Protein AF-A0A9E1CEV3-F1 (afdb_monomer)

pLDDT: mean 73.82, std 15.93, range [41.53, 93.94]

Mean predicted aligned error: 19.56 Å

Sequence (99 aa):
MYNRYIPDAAGVYHPTRVGAEPQAAAPAPPPEPVCVPPAPPPPAPPCTAEHGGFLSRLLPRSIDTGDLLMLLILLLLVVDGEEEDQLSVILTAAAFLLS

Solvent-accessible surface area (backbone atoms only — not comparable to full-atom values): 6521 Å² total; per-residue (Å²): 122,48,74,45,71,49,65,46,100,87,63,51,69,45,81,40,71,50,75,66,76,84,80,69,88,68,80,83,73,75,87,67,78,82,73,67,72,77,72,76,73,74,80,72,72,80,79,75,75,74,81,44,70,66,58,52,69,77,41,68,86,78,70,49,76,66,55,52,52,49,51,50,50,45,50,51,46,45,76,75,42,55,79,83,54,28,58,58,44,51,50,50,53,51,50,64,77,72,108

Foldseek 3Di:
DAWDWDQDPVGDTDTDDPPPPPPDDDPDDDPDDPPPPPDPPPPDDPPPCPVCVPVCVVAPVPQDPVNVVLLVVLVVCLVPDDPVVNVVSVVVNVVSRVD

Secondary structure (DSSP, 8-state):
-EEEEEE-TTS-EEEEEETB-----PPPPP-----PPPPPPPPPPP----TTTTHHHHS-TT--HHHHHHHHHHHHHHHHS-HHHHHHHHHHHHHHHH-

Radius of gyration: 28.02 Å; Cα contacts (8 Å, |Δi|>4): 44; chains: 1; bounding box: 63×32×62 Å

Structure (mmCIF, N/CA/C/O backbone):
data_AF-A0A9E1CEV3-F1
#
_entry.id   AF-A0A9E1CEV3-F1
#
loop_
_atom_site.group_PDB
_atom_site.id
_atom_site.type_symbol
_atom_site.label_atom_id
_atom_site.label_alt_id
_atom_site.label_comp_id
_atom_site.label_asym_id
_atom_site.label_entity_id
_atom_site.label_seq_id
_atom_site.pdbx_PDB_ins_code
_atom_site.Cartn_x
_atom_site.Cartn_y
_atom_site.Cartn_z
_atom_site.occupancy
_atom_site.B_iso_or_equiv
_atom_site.auth_seq_id
_atom_site.auth_comp_id
_atom_site.auth_asym_id
_atom_site.auth_atom_id
_atom_site.pdbx_PDB_model_num
ATOM 1 N N . MET A 1 1 ? 22.487 20.014 -28.629 1.00 70.75 1 MET A N 1
ATOM 2 C CA . MET A 1 1 ? 22.724 18.623 -29.068 1.00 70.75 1 MET A CA 1
ATOM 3 C C . MET A 1 1 ? 21.578 17.763 -28.577 1.00 70.75 1 MET A C 1
ATOM 5 O O . MET A 1 1 ? 21.332 17.763 -27.380 1.00 70.75 1 MET A O 1
ATOM 9 N N . TYR A 1 2 ? 20.872 17.076 -29.472 1.00 78.00 2 TYR A N 1
ATOM 10 C CA . TYR A 1 2 ? 19.812 16.127 -29.111 1.00 78.00 2 TYR A CA 1
ATOM 11 C C . TYR A 1 2 ? 19.930 14.854 -29.952 1.00 78.00 2 TYR A C 1
ATOM 13 O O . TYR A 1 2 ? 20.539 14.868 -31.022 1.00 78.00 2 TYR A O 1
ATOM 21 N N . ASN A 1 3 ? 19.365 13.747 -29.469 1.00 86.94 3 ASN A N 1
ATOM 22 C CA . ASN A 1 3 ? 19.317 12.496 -30.222 1.00 86.94 3 ASN A CA 1
ATOM 23 C C . ASN A 1 3 ? 18.058 12.482 -31.097 1.00 86.94 3 ASN A C 1
ATOM 25 O O . ASN A 1 3 ? 16.946 12.646 -30.605 1.00 86.94 3 ASN A O 1
ATOM 29 N N . ARG A 1 4 ? 18.238 12.272 -32.396 1.00 84.62 4 ARG A N 1
ATOM 30 C CA . ARG A 1 4 ? 17.189 11.994 -33.375 1.00 84.62 4 ARG A CA 1
ATOM 31 C C . ARG A 1 4 ? 17.139 10.495 -33.616 1.00 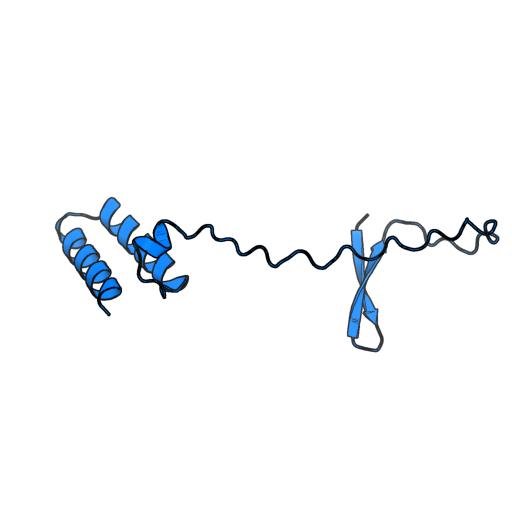84.62 4 ARG A C 1
ATOM 33 O O . ARG A 1 4 ? 18.161 9.901 -33.930 1.00 84.62 4 ARG A O 1
ATOM 40 N N . TYR A 1 5 ? 15.960 9.900 -33.521 1.00 85.56 5 TYR A N 1
ATOM 41 C CA . TYR A 1 5 ? 15.768 8.480 -33.792 1.00 85.56 5 TYR A CA 1
ATOM 42 C C . TYR A 1 5 ? 15.307 8.284 -35.234 1.00 85.56 5 TYR A C 1
ATOM 44 O O . TYR A 1 5 ? 14.319 8.887 -35.652 1.00 85.56 5 TYR A O 1
ATOM 52 N N . ILE A 1 6 ? 16.037 7.473 -35.999 1.00 81.56 6 ILE A N 1
ATOM 53 C CA . ILE A 1 6 ? 15.711 7.162 -37.396 1.00 81.56 6 ILE A CA 1
ATOM 54 C C . ILE A 1 6 ? 15.399 5.664 -37.483 1.00 81.56 6 ILE A C 1
ATOM 56 O O . ILE A 1 6 ? 16.224 4.874 -37.019 1.00 81.56 6 ILE A O 1
ATOM 60 N N . PRO A 1 7 ? 14.232 5.271 -38.025 1.00 78.00 7 PRO A N 1
ATOM 61 C CA . PRO A 1 7 ? 13.910 3.867 -38.232 1.00 78.00 7 PRO A CA 1
ATOM 62 C C . PRO A 1 7 ? 14.716 3.302 -39.407 1.00 78.00 7 PRO A C 1
ATOM 64 O O . PRO A 1 7 ? 14.840 3.949 -40.450 1.00 78.00 7 PRO A O 1
ATOM 67 N N . ASP A 1 8 ? 15.259 2.099 -39.239 1.00 79.75 8 ASP A N 1
ATOM 68 C CA . ASP A 1 8 ? 15.877 1.336 -40.323 1.00 79.75 8 ASP A CA 1
ATOM 69 C C . ASP A 1 8 ? 14.838 0.543 -41.141 1.00 79.75 8 ASP A C 1
ATOM 71 O O . ASP A 1 8 ? 13.634 0.589 -40.882 1.00 79.75 8 ASP A O 1
ATOM 75 N N . ALA A 1 9 ? 15.299 -0.187 -42.160 1.00 82.25 9 ALA A N 1
ATOM 76 C CA . ALA A 1 9 ? 14.436 -1.003 -43.019 1.00 82.25 9 ALA A CA 1
ATOM 77 C C . ALA A 1 9 ? 13.712 -2.142 -42.268 1.00 82.25 9 ALA A C 1
ATOM 79 O O . ALA A 1 9 ? 12.723 -2.666 -42.775 1.00 82.25 9 ALA A O 1
ATOM 80 N N . ALA A 1 10 ? 14.182 -2.511 -41.072 1.00 84.00 10 ALA A N 1
ATOM 81 C CA . ALA A 1 10 ? 13.529 -3.455 -40.170 1.00 84.00 10 ALA A CA 1
ATOM 82 C C . ALA A 1 10 ? 12.625 -2.754 -39.132 1.00 84.00 10 ALA A C 1
ATOM 84 O O . ALA A 1 10 ? 12.008 -3.422 -38.304 1.00 84.00 10 ALA A O 1
ATOM 85 N N . GLY A 1 11 ? 12.520 -1.420 -39.176 1.00 81.88 11 GLY A N 1
ATOM 86 C CA . GLY A 1 11 ? 11.717 -0.605 -38.267 1.00 81.88 11 GLY A CA 1
ATOM 87 C C . GLY A 1 11 ? 12.376 -0.319 -36.914 1.00 81.88 11 GLY A C 1
ATOM 88 O O . GLY A 1 11 ? 11.720 0.226 -36.027 1.00 81.88 11 GLY A O 1
ATOM 89 N N . VAL A 1 12 ? 13.655 -0.662 -36.729 1.00 86.88 12 VAL A N 1
ATOM 90 C CA . VAL A 1 12 ? 14.385 -0.418 -35.478 1.00 86.88 12 VAL A CA 1
ATOM 91 C C . VAL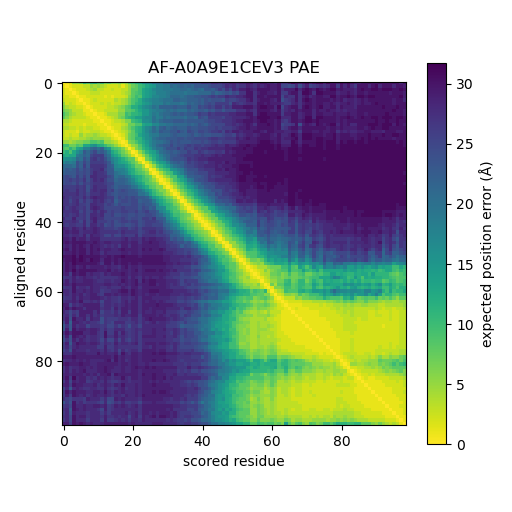 A 1 12 ? 14.923 1.010 -35.463 1.00 86.88 12 VAL A C 1
ATOM 93 O O . VAL A 1 12 ? 15.519 1.483 -36.429 1.00 86.88 12 VAL A O 1
ATOM 96 N N . TYR A 1 13 ? 14.708 1.715 -34.352 1.00 84.69 13 TYR A N 1
ATOM 97 C CA . TYR A 1 13 ? 15.099 3.114 -34.198 1.00 84.69 13 TYR A CA 1
ATOM 98 C C . TYR A 1 13 ? 16.522 3.262 -33.653 1.00 84.69 13 TYR A C 1
ATOM 100 O O . TYR A 1 13 ? 16.807 2.856 -32.527 1.00 84.69 13 TYR A O 1
ATOM 108 N N . HIS A 1 14 ? 17.386 3.947 -34.406 1.00 79.81 14 HIS A N 1
ATOM 109 C CA . HIS A 1 14 ? 18.776 4.209 -34.015 1.00 79.81 14 HIS A CA 1
ATOM 110 C C . HIS A 1 14 ? 18.990 5.674 -33.596 1.00 79.81 14 HIS A C 1
ATOM 112 O O . HIS A 1 14 ? 18.557 6.579 -34.321 1.00 79.81 14 HIS A O 1
ATOM 118 N N . PRO A 1 15 ? 19.658 5.952 -32.456 1.00 80.69 15 PRO A N 1
ATOM 119 C CA . PRO A 1 15 ? 19.924 7.313 -32.000 1.00 80.69 15 PRO A CA 1
ATOM 120 C C . PRO A 1 15 ? 21.048 7.971 -32.814 1.00 80.69 15 PRO A C 1
ATOM 122 O O . PRO A 1 15 ? 22.196 7.540 -32.796 1.00 80.69 15 PRO A O 1
ATOM 125 N N . THR A 1 16 ? 20.730 9.077 -33.478 1.00 79.38 16 THR A N 1
ATOM 126 C CA . THR A 1 16 ? 21.656 9.919 -34.246 1.00 79.38 16 THR A CA 1
ATOM 127 C C . THR A 1 16 ? 21.759 11.288 -33.583 1.00 79.38 16 THR A C 1
ATOM 129 O O . THR A 1 16 ? 20.754 11.978 -33.429 1.00 79.38 16 THR A O 1
ATOM 132 N N . ARG A 1 17 ? 22.952 11.726 -33.174 1.00 74.00 17 ARG A N 1
ATOM 133 C CA . ARG A 1 17 ? 23.126 13.045 -32.538 1.00 74.00 17 ARG A CA 1
ATOM 134 C C . ARG A 1 17 ? 23.008 14.166 -33.571 1.00 74.00 17 ARG A C 1
ATOM 136 O O . ARG A 1 17 ? 23.864 14.296 -34.438 1.00 74.00 17 ARG A O 1
ATOM 143 N N . VAL A 1 18 ? 21.967 14.991 -33.464 1.00 66.56 18 VAL A N 1
ATOM 144 C CA . VAL A 1 18 ? 21.762 16.170 -34.315 1.00 66.56 18 VAL A CA 1
ATOM 145 C C . VAL A 1 18 ? 22.336 17.401 -33.614 1.00 66.56 18 VAL A C 1
ATOM 147 O O . VAL A 1 18 ? 21.968 17.735 -32.480 1.00 66.56 18 VAL A O 1
ATOM 150 N N . GLY A 1 19 ? 23.279 18.046 -34.303 1.00 58.94 19 GLY A N 1
ATOM 151 C CA . GLY A 1 19 ? 24.057 19.191 -33.824 1.00 58.94 19 GLY A CA 1
ATOM 152 C C . GLY A 1 19 ? 25.574 19.017 -33.957 1.00 58.94 19 GLY A C 1
ATOM 153 O O . GLY A 1 19 ? 26.295 19.980 -33.729 1.00 58.94 19 GLY A O 1
ATOM 154 N N . ALA A 1 20 ? 26.059 17.827 -34.328 1.00 56.91 20 ALA A N 1
ATOM 155 C CA . ALA A 1 20 ?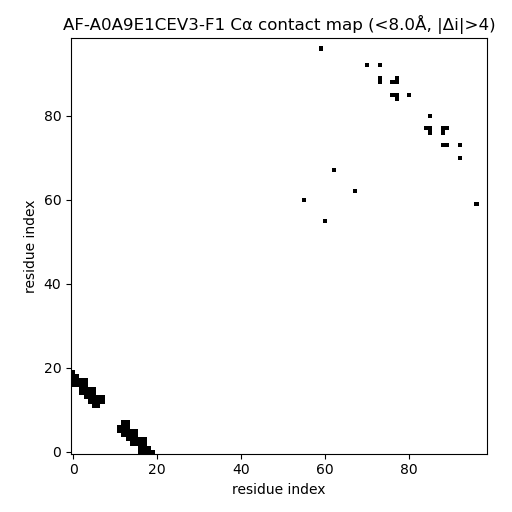 27.363 17.694 -34.968 1.00 56.91 20 ALA A CA 1
ATOM 156 C C . ALA A 1 20 ? 27.119 17.964 -36.454 1.00 56.91 20 ALA A C 1
ATOM 158 O O . ALA A 1 20 ? 26.228 17.341 -37.037 1.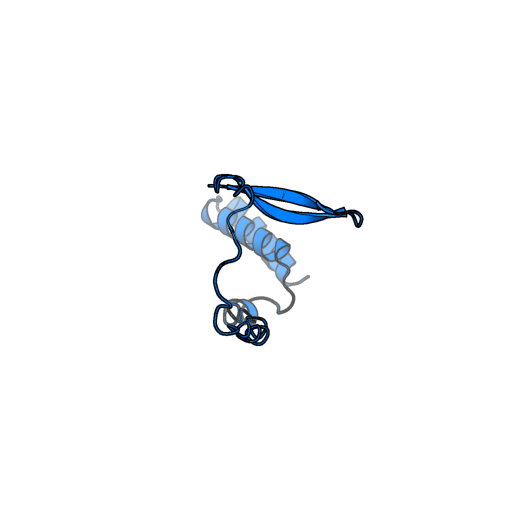00 56.91 20 ALA A O 1
ATOM 159 N N . GLU A 1 21 ? 27.806 18.949 -37.031 1.00 48.34 21 GLU A N 1
ATOM 160 C CA . GLU A 1 21 ? 27.731 19.244 -38.463 1.00 48.34 21 GLU A CA 1
ATOM 161 C C . GLU A 1 21 ? 27.834 17.957 -39.298 1.00 48.34 21 GLU A C 1
ATOM 163 O O . GLU A 1 21 ? 28.560 17.032 -38.917 1.00 48.34 21 GLU A O 1
ATOM 168 N N . PRO A 1 22 ? 27.129 17.866 -40.441 1.00 50.03 22 PRO A N 1
ATOM 169 C CA . PRO A 1 22 ? 27.391 16.809 -41.400 1.00 50.03 22 PRO A CA 1
ATOM 170 C C . PRO A 1 22 ? 28.828 16.997 -41.884 1.00 50.03 22 PRO A C 1
ATOM 172 O O . PRO A 1 22 ? 29.097 17.884 -42.692 1.00 50.03 22 PRO A O 1
ATOM 175 N N . GLN A 1 23 ? 29.765 16.203 -41.362 1.00 46.88 23 GLN A N 1
ATOM 176 C CA . GLN A 1 23 ? 31.146 16.237 -41.818 1.00 46.88 23 GLN A CA 1
ATOM 177 C C . GLN A 1 23 ? 31.184 15.653 -43.231 1.00 46.88 23 GLN A C 1
ATOM 179 O O . GLN A 1 23 ? 31.360 14.455 -43.445 1.00 46.88 23 GLN A O 1
ATOM 184 N N . ALA A 1 24 ? 30.933 16.531 -44.202 1.00 41.53 24 ALA A N 1
ATOM 185 C CA . ALA A 1 24 ? 31.273 16.335 -45.591 1.00 41.53 24 ALA A CA 1
ATOM 186 C C . ALA A 1 24 ? 32.748 15.921 -45.655 1.00 41.53 24 ALA A C 1
ATOM 188 O O . ALA A 1 24 ? 33.599 16.574 -45.054 1.00 41.53 24 ALA A O 1
ATOM 189 N N . ALA A 1 25 ? 32.997 14.801 -46.334 1.00 48.97 25 ALA A N 1
ATOM 190 C CA 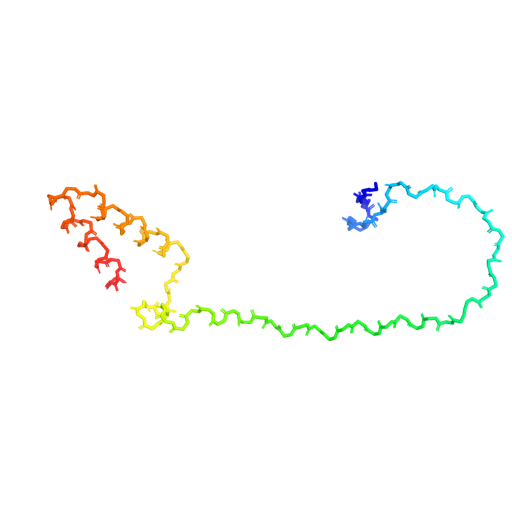. ALA A 1 25 ? 34.287 14.239 -46.729 1.00 48.97 25 ALA A CA 1
ATOM 191 C C . ALA A 1 25 ? 35.531 15.061 -46.321 1.00 48.97 25 ALA A C 1
ATOM 193 O O . ALA A 1 25 ? 36.017 15.896 -47.083 1.00 48.97 25 ALA A O 1
ATOM 194 N N . ALA A 1 26 ? 36.075 14.784 -45.135 1.00 41.75 26 ALA A N 1
ATOM 195 C CA . ALA A 1 26 ? 37.446 15.150 -44.791 1.00 41.75 26 ALA A CA 1
ATOM 196 C C . ALA A 1 26 ? 38.384 13.996 -45.209 1.00 41.75 26 ALA A C 1
ATOM 198 O O . ALA A 1 26 ? 37.975 12.834 -45.107 1.00 41.75 26 ALA A O 1
ATOM 199 N N . PRO A 1 27 ? 39.606 14.278 -45.708 1.00 46.28 27 PRO A N 1
ATOM 200 C CA . PRO A 1 27 ? 40.546 13.244 -46.134 1.00 46.28 27 PRO A CA 1
ATOM 201 C C . PRO A 1 27 ? 40.811 12.258 -44.997 1.00 46.28 27 PRO A C 1
ATOM 203 O O . PRO A 1 27 ? 40.851 12.654 -43.832 1.00 46.28 27 PRO A O 1
ATOM 206 N N . ALA A 1 28 ? 40.953 10.977 -45.355 1.00 46.69 28 ALA A N 1
ATOM 207 C CA . ALA A 1 28 ? 41.089 9.875 -44.410 1.00 46.69 28 ALA A CA 1
ATOM 208 C C . ALA A 1 28 ? 42.129 10.207 -43.321 1.00 46.69 28 ALA A C 1
ATOM 210 O O . ALA A 1 28 ? 43.289 10.468 -43.663 1.00 46.69 28 ALA A O 1
ATOM 211 N N . PRO A 1 29 ? 41.743 10.220 -42.030 1.00 52.88 29 PRO A N 1
ATOM 212 C CA . PRO A 1 29 ? 42.711 10.342 -40.955 1.00 52.88 29 PRO A CA 1
ATOM 213 C C . PRO A 1 29 ? 43.663 9.132 -40.986 1.00 52.88 29 PRO A C 1
ATOM 215 O O . PRO A 1 29 ? 43.276 8.055 -41.457 1.00 52.88 29 PRO A O 1
ATOM 218 N N . PRO A 1 30 ? 44.921 9.297 -40.534 1.00 55.06 30 PRO A N 1
ATOM 219 C CA . PRO A 1 30 ? 45.871 8.191 -40.420 1.00 55.06 30 PRO A CA 1
ATOM 220 C C . PRO A 1 30 ? 45.237 7.044 -39.619 1.00 55.06 30 PRO A C 1
ATOM 222 O O . PRO A 1 30 ? 44.411 7.326 -38.750 1.00 55.06 30 PRO A O 1
ATOM 225 N N . PRO A 1 31 ? 45.584 5.771 -39.897 1.00 52.72 31 PRO A N 1
ATOM 226 C CA . PRO A 1 31 ? 44.992 4.638 -39.200 1.00 52.72 31 PRO A CA 1
ATOM 227 C C . PRO A 1 31 ? 45.242 4.803 -37.704 1.00 52.72 31 PRO A C 1
ATOM 229 O O . PRO A 1 31 ? 46.370 4.662 -37.227 1.00 52.72 31 PRO A O 1
ATOM 232 N N . GLU A 1 32 ? 44.187 5.165 -36.980 1.00 52.72 32 GLU A N 1
ATOM 233 C CA . GLU A 1 32 ? 44.215 5.202 -35.531 1.00 52.72 32 GLU A CA 1
ATOM 234 C C . GLU A 1 32 ? 44.561 3.787 -35.052 1.00 52.72 32 GLU A C 1
ATOM 236 O O . GLU A 1 32 ? 44.104 2.805 -35.658 1.00 52.72 32 GLU A O 1
ATOM 241 N N . PRO A 1 33 ? 45.400 3.644 -34.009 1.00 49.59 33 PRO A N 1
ATOM 242 C CA . PRO A 1 33 ? 45.614 2.344 -33.398 1.00 49.59 33 PRO A CA 1
ATOM 243 C C . PRO A 1 33 ? 44.236 1.770 -33.108 1.00 49.59 33 PRO A C 1
ATOM 245 O O . PRO A 1 33 ? 43.396 2.471 -32.549 1.00 49.59 33 PRO A O 1
ATOM 248 N N . VAL A 1 34 ? 43.997 0.539 -33.563 1.00 50.66 34 VAL A N 1
ATOM 249 C CA . VAL A 1 34 ? 42.727 -0.159 -33.384 1.00 50.66 34 VAL A CA 1
ATOM 250 C C . VAL A 1 34 ? 42.419 -0.138 -31.892 1.00 50.66 34 VAL A C 1
ATOM 252 O O . VAL A 1 34 ? 42.926 -0.956 -31.126 1.00 50.66 34 VAL A O 1
ATOM 255 N N . CYS A 1 35 ? 41.612 0.834 -31.472 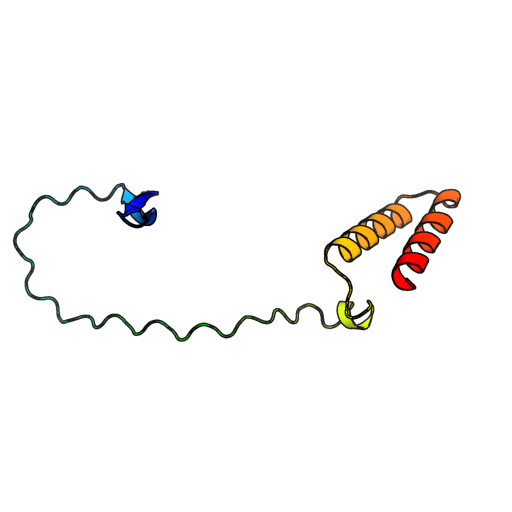1.00 42.84 35 CYS A N 1
ATOM 256 C CA . CYS A 1 35 ? 40.918 0.804 -30.209 1.00 42.84 35 CYS A CA 1
ATOM 257 C C . CYS A 1 35 ? 39.950 -0.349 -30.376 1.00 42.84 35 CYS A C 1
ATOM 259 O O . CYS A 1 35 ? 38.844 -0.192 -30.890 1.00 42.84 35 CYS A O 1
ATOM 261 N N . VAL A 1 36 ? 40.428 -1.540 -30.018 1.00 53.84 36 VAL A N 1
ATOM 262 C CA . VAL A 1 36 ? 39.577 -2.686 -29.758 1.00 53.84 36 VAL A CA 1
ATOM 263 C C . VAL A 1 36 ? 38.470 -2.128 -28.869 1.00 53.84 36 VAL A C 1
ATOM 265 O O . VAL A 1 36 ? 38.801 -1.551 -27.824 1.00 53.84 36 VAL A O 1
ATOM 268 N N . PRO A 1 37 ? 37.195 -2.175 -29.294 1.00 59.97 37 PRO A N 1
ATOM 269 C CA . PRO A 1 37 ? 36.124 -1.714 -28.438 1.00 59.97 37 PRO A CA 1
ATOM 270 C C . PRO A 1 37 ? 36.316 -2.433 -27.101 1.00 59.97 37 PRO A C 1
ATOM 272 O O . PRO A 1 37 ? 36.522 -3.654 -27.121 1.00 59.97 37 PRO A O 1
ATOM 275 N N . PRO A 1 38 ? 36.343 -1.721 -25.959 1.00 59.84 38 PRO A N 1
ATOM 276 C CA . PRO A 1 38 ? 36.371 -2.401 -24.678 1.00 59.84 38 PRO A CA 1
ATOM 277 C C . PRO A 1 38 ? 35.222 -3.403 -24.708 1.00 59.84 38 PRO A C 1
ATOM 279 O O . PRO A 1 38 ? 34.102 -3.043 -25.086 1.00 59.84 38 PRO A O 1
ATOM 282 N N . ALA A 1 39 ? 35.536 -4.672 -24.427 1.00 62.84 39 ALA A N 1
ATOM 283 C CA . ALA A 1 39 ? 34.536 -5.726 -24.398 1.00 62.84 39 ALA A CA 1
ATOM 284 C C . ALA A 1 39 ? 33.328 -5.209 -23.603 1.00 62.84 39 ALA A C 1
ATOM 286 O O . ALA A 1 39 ? 33.541 -4.562 -22.567 1.00 62.84 39 ALA A O 1
ATOM 287 N N . PRO A 1 40 ? 32.088 -5.413 -24.093 1.00 65.50 40 PRO A N 1
ATOM 288 C CA . PRO A 1 40 ? 30.915 -4.960 -23.368 1.00 65.50 40 PRO A CA 1
ATOM 289 C C . PRO A 1 40 ? 31.044 -5.464 -21.928 1.00 65.50 40 PRO A C 1
ATOM 291 O O . PRO A 1 40 ? 31.398 -6.636 -21.738 1.00 65.50 40 PRO A O 1
ATOM 294 N N . PRO A 1 41 ? 30.851 -4.593 -20.918 1.00 65.62 41 PRO A N 1
ATOM 295 C CA . PRO A 1 41 ? 30.893 -5.042 -19.540 1.00 65.62 41 PRO A CA 1
ATOM 296 C C . PRO A 1 41 ? 29.934 -6.231 -19.413 1.00 65.62 41 PRO A C 1
ATOM 298 O O . PRO A 1 41 ? 28.878 -6.223 -20.061 1.00 65.62 41 PRO A O 1
ATOM 301 N N . PRO A 1 42 ? 30.299 -7.275 -18.647 1.00 70.38 42 PRO A N 1
ATOM 302 C CA . PRO A 1 42 ? 29.396 -8.392 -18.420 1.00 70.38 42 PRO A CA 1
ATOM 303 C C . PRO A 1 42 ? 28.040 -7.831 -17.976 1.00 70.38 42 PRO A C 1
ATOM 305 O O . PRO A 1 42 ? 28.025 -6.828 -17.250 1.00 70.38 42 PRO A O 1
ATOM 308 N N . PRO A 1 43 ? 26.915 -8.415 -18.435 1.00 66.44 43 PRO A N 1
ATOM 309 C CA . PRO A 1 43 ? 25.599 -7.965 -18.013 1.00 66.44 43 PRO A CA 1
ATOM 310 C C . PRO A 1 43 ? 25.614 -7.891 -16.492 1.00 66.44 43 PRO A C 1
ATOM 312 O O . PRO A 1 43 ? 25.944 -8.877 -15.825 1.00 66.44 43 PRO A O 1
ATOM 315 N N . ALA A 1 44 ? 25.360 -6.691 -15.963 1.00 66.25 44 ALA A N 1
ATOM 316 C CA . ALA A 1 44 ? 25.269 -6.501 -14.530 1.00 66.25 44 ALA A CA 1
ATOM 317 C C . ALA A 1 44 ? 24.290 -7.562 -14.006 1.00 66.25 44 ALA A C 1
ATOM 319 O O . ALA A 1 44 ? 23.236 -7.751 -14.631 1.00 66.25 44 ALA A O 1
ATOM 320 N N . PRO A 1 45 ? 24.634 -8.295 -12.929 1.00 65.44 45 PRO A N 1
ATOM 321 C CA . PRO A 1 45 ? 23.681 -9.209 -12.323 1.00 65.44 45 PRO A CA 1
ATOM 322 C C . PRO A 1 45 ? 22.391 -8.420 -12.093 1.00 65.44 45 PRO A C 1
ATOM 324 O O . PRO A 1 45 ? 22.489 -7.236 -11.742 1.00 65.44 45 PRO A O 1
ATOM 327 N N . PRO A 1 46 ? 21.205 -9.008 -12.347 1.00 62.00 46 PRO A N 1
ATOM 328 C CA . PRO A 1 46 ? 19.963 -8.314 -12.069 1.00 62.00 46 PRO A CA 1
ATOM 329 C C . PRO A 1 46 ? 20.084 -7.833 -10.634 1.00 62.00 46 PRO A C 1
ATOM 331 O O . PRO A 1 46 ? 20.305 -8.640 -9.730 1.00 62.00 46 PRO A O 1
ATOM 334 N N . CYS A 1 47 ? 20.065 -6.514 -10.450 1.00 53.78 47 CYS A N 1
ATOM 335 C CA . CYS A 1 47 ? 19.979 -5.919 -9.138 1.00 53.78 47 CYS A CA 1
ATOM 336 C C . CYS A 1 47 ? 18.651 -6.421 -8.581 1.00 53.78 47 CYS A C 1
ATOM 338 O O . CYS A 1 47 ? 17.609 -5.809 -8.805 1.00 53.78 47 CYS A O 1
ATOM 340 N N . THR A 1 48 ? 18.669 -7.577 -7.923 1.00 56.28 48 THR A N 1
ATOM 341 C CA . THR A 1 48 ? 17.609 -8.004 -7.035 1.00 56.28 48 THR A CA 1
ATOM 342 C C . THR A 1 48 ? 17.654 -6.957 -5.949 1.00 56.28 48 THR A C 1
ATOM 344 O O . THR A 1 48 ? 18.486 -6.992 -5.041 1.00 56.28 48 THR A O 1
ATOM 347 N N . ALA A 1 49 ? 16.852 -5.917 -6.146 1.00 55.03 49 ALA A N 1
ATOM 348 C CA . ALA A 1 49 ? 16.535 -4.942 -5.141 1.00 55.03 49 ALA A CA 1
ATOM 349 C C . ALA A 1 49 ? 15.790 -5.711 -4.047 1.00 55.03 49 ALA A C 1
ATOM 351 O O . ALA A 1 49 ? 14.573 -5.647 -3.941 1.00 55.03 49 ALA A O 1
ATOM 352 N N . GLU A 1 50 ? 16.544 -6.437 -3.225 1.00 55.81 50 GLU A N 1
ATOM 353 C CA . GLU A 1 50 ? 16.129 -7.055 -1.968 1.00 55.81 50 GLU A CA 1
ATOM 354 C C . GLU A 1 50 ? 15.875 -5.938 -0.933 1.00 55.81 50 GLU A C 1
ATOM 356 O O . GLU A 1 50 ? 16.274 -6.012 0.223 1.00 55.81 50 GLU A O 1
ATOM 361 N N . HIS A 1 51 ? 15.227 -4.845 -1.344 1.00 53.47 51 HIS A N 1
ATOM 362 C CA . HIS A 1 51 ? 14.834 -3.742 -0.472 1.00 53.47 51 HIS A CA 1
ATOM 363 C C . HIS A 1 51 ? 13.570 -4.091 0.340 1.00 53.47 51 HIS A C 1
ATOM 365 O O . HIS A 1 51 ? 13.074 -3.267 1.101 1.00 53.47 51 HIS A O 1
ATOM 371 N N . GLY A 1 52 ? 13.051 -5.319 0.212 1.00 58.34 52 GLY A N 1
ATOM 372 C CA . GLY A 1 52 ? 11.802 -5.761 0.831 1.00 58.34 52 GLY A CA 1
ATOM 373 C C . GLY A 1 52 ? 11.932 -6.482 2.175 1.00 58.34 52 GLY A C 1
ATOM 374 O O . GLY A 1 52 ? 10.914 -6.797 2.769 1.00 58.34 52 GLY A O 1
ATOM 375 N N . GLY A 1 53 ? 13.130 -6.751 2.706 1.00 62.69 53 GLY A N 1
ATOM 376 C CA . GLY A 1 53 ? 13.310 -7.731 3.796 1.00 62.69 53 GLY A CA 1
ATOM 377 C C . GLY A 1 53 ? 12.481 -7.518 5.077 1.00 62.69 53 GLY A C 1
ATOM 378 O O . GLY A 1 53 ? 12.125 -8.493 5.739 1.00 62.69 53 GLY A O 1
ATOM 379 N N . PHE A 1 54 ? 12.142 -6.274 5.429 1.00 67.31 54 PHE A N 1
ATOM 380 C CA . PHE A 1 54 ? 11.297 -5.979 6.595 1.00 67.31 54 PHE A CA 1
ATOM 381 C C . PHE A 1 54 ? 9.803 -6.046 6.269 1.00 67.31 54 PHE A C 1
ATOM 383 O O . PHE A 1 54 ? 9.044 -6.708 6.975 1.00 67.31 54 PHE A O 1
ATOM 390 N N . LEU A 1 55 ? 9.386 -5.410 5.172 1.00 69.19 55 LEU A N 1
ATOM 391 C CA . LEU A 1 55 ? 7.989 -5.396 4.744 1.00 69.19 55 LEU A CA 1
ATOM 392 C C . LEU A 1 55 ? 7.537 -6.779 4.283 1.00 69.19 55 LEU A C 1
ATOM 394 O O . LEU A 1 55 ? 6.486 -7.218 4.702 1.00 69.19 55 LEU A O 1
ATOM 398 N N . SER A 1 56 ? 8.360 -7.533 3.558 1.00 64.94 56 SER A N 1
ATOM 399 C CA . SER A 1 56 ? 8.082 -8.922 3.159 1.00 64.94 56 SER A CA 1
ATOM 400 C C . SER A 1 56 ? 8.077 -9.920 4.324 1.00 64.94 56 SER A C 1
ATOM 402 O O . SER A 1 56 ? 7.758 -11.092 4.126 1.00 64.94 56 SER A O 1
ATOM 404 N N . ARG A 1 57 ? 8.503 -9.495 5.522 1.00 68.25 57 ARG A N 1
ATOM 405 C CA . ARG A 1 57 ? 8.445 -10.294 6.754 1.00 68.25 57 ARG A CA 1
ATOM 406 C C . ARG A 1 57 ? 7.222 -9.961 7.609 1.00 68.25 57 ARG A C 1
ATOM 408 O O . ARG A 1 57 ? 6.778 -10.820 8.362 1.00 68.25 57 ARG A O 1
ATOM 415 N N . LEU A 1 58 ? 6.712 -8.736 7.500 1.00 70.12 58 LEU A N 1
ATOM 416 C CA . LEU A 1 58 ? 5.494 -8.257 8.162 1.00 70.12 58 LEU A CA 1
ATOM 417 C C . LEU A 1 58 ? 4.240 -8.462 7.304 1.00 70.12 58 LEU A C 1
ATOM 419 O O . LEU A 1 58 ? 3.171 -8.736 7.838 1.00 70.12 58 LEU A O 1
ATOM 423 N N . LEU A 1 59 ? 4.378 -8.334 5.989 1.00 71.31 59 LEU A N 1
ATOM 424 C CA . LEU A 1 59 ? 3.324 -8.498 5.000 1.00 71.31 59 LEU A CA 1
ATOM 425 C C . LEU A 1 59 ? 3.408 -9.897 4.379 1.00 71.31 59 LEU A C 1
ATOM 427 O O . LEU A 1 59 ? 4.512 -10.441 4.237 1.00 71.31 59 LEU A O 1
ATOM 431 N N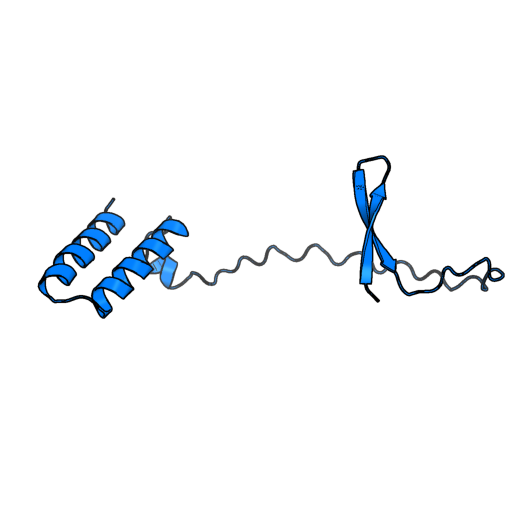 . PRO A 1 60 ? 2.261 -10.474 3.978 1.00 72.19 60 PRO A N 1
ATOM 432 C CA . PRO A 1 60 ? 2.220 -11.714 3.221 1.00 72.19 60 PRO A CA 1
ATOM 433 C C . PRO A 1 60 ? 3.189 -11.667 2.037 1.00 72.19 60 PRO A C 1
ATOM 435 O O . PRO A 1 60 ? 3.286 -10.675 1.314 1.00 72.19 60 PRO A O 1
ATOM 438 N N . ARG A 1 61 ? 3.922 -12.763 1.835 1.00 66.06 61 ARG A N 1
ATOM 439 C CA . ARG A 1 61 ? 5.040 -12.853 0.880 1.00 66.06 61 ARG A CA 1
ATOM 440 C C . ARG A 1 61 ? 4.615 -12.718 -0.596 1.00 66.06 61 ARG A C 1
ATOM 442 O O . ARG A 1 61 ? 5.483 -12.688 -1.460 1.00 66.06 61 ARG A O 1
ATOM 449 N N . SER A 1 62 ? 3.312 -12.649 -0.868 1.00 72.56 62 SER A N 1
ATOM 450 C CA . SER A 1 62 ? 2.692 -12.550 -2.195 1.00 72.56 62 SER A CA 1
ATOM 451 C C . SER A 1 62 ? 1.894 -11.260 -2.414 1.00 72.56 62 SER A C 1
ATOM 453 O O . SER A 1 62 ? 1.059 -11.236 -3.308 1.00 72.56 62 SER A O 1
ATOM 455 N N . ILE A 1 63 ? 2.092 -10.219 -1.599 1.00 80.62 63 ILE A N 1
ATOM 456 C CA . ILE A 1 63 ? 1.324 -8.978 -1.746 1.00 80.62 63 ILE A CA 1
ATOM 457 C C . ILE A 1 63 ? 1.716 -8.239 -3.036 1.00 80.62 63 ILE A C 1
ATOM 459 O O . ILE A 1 63 ? 2.899 -7.971 -3.271 1.00 80.62 63 ILE A O 1
ATOM 463 N N . ASP A 1 64 ? 0.732 -7.930 -3.881 1.00 87.38 64 ASP A N 1
ATOM 464 C CA . ASP A 1 64 ? 0.972 -7.219 -5.134 1.00 87.38 64 ASP A CA 1
ATOM 465 C C . ASP A 1 64 ? 1.224 -5.720 -4.892 1.00 87.38 64 ASP A C 1
ATOM 467 O O . ASP A 1 64 ? 0.935 -5.151 -3.837 1.00 87.38 64 ASP A O 1
ATOM 471 N N . THR A 1 65 ? 1.752 -5.022 -5.903 1.00 86.69 65 THR A N 1
ATOM 472 C CA . THR A 1 65 ? 1.946 -3.559 -5.809 1.00 86.69 65 THR A CA 1
ATOM 473 C C . THR A 1 65 ? 0.611 -2.817 -5.658 1.00 86.69 65 THR A C 1
ATOM 475 O O . THR A 1 65 ? 0.549 -1.792 -4.980 1.00 86.69 65 THR A O 1
ATOM 478 N N . GLY A 1 66 ? -0.462 -3.342 -6.262 1.00 90.25 66 GLY A N 1
ATOM 479 C CA . GLY A 1 66 ? -1.817 -2.806 -6.111 1.00 90.25 66 GLY A CA 1
ATOM 480 C C . GLY A 1 66 ? -2.340 -2.945 -4.682 1.00 90.25 66 GLY A C 1
ATOM 481 O O . GLY A 1 66 ? -2.852 -1.980 -4.122 1.00 90.25 66 GLY A O 1
ATOM 482 N N . ASP A 1 67 ? -2.119 -4.103 -4.067 1.00 89.06 67 ASP A N 1
ATOM 483 C CA . ASP A 1 67 ? -2.503 -4.393 -2.684 1.00 89.06 67 ASP A CA 1
ATOM 484 C C . ASP A 1 67 ? -1.776 -3.487 -1.692 1.00 89.06 67 ASP A C 1
ATOM 486 O O . ASP A 1 67 ? -2.381 -2.950 -0.765 1.00 89.06 67 ASP A O 1
ATOM 490 N N . LEU A 1 68 ? -0.480 -3.255 -1.921 1.00 88.94 68 LEU A N 1
ATOM 491 C CA . LEU A 1 68 ? 0.311 -2.328 -1.118 1.00 88.94 68 LEU A CA 1
ATOM 492 C C . LEU A 1 68 ? -0.223 -0.895 -1.225 1.00 88.94 68 LEU A C 1
ATOM 494 O O . LEU A 1 68 ? -0.296 -0.185 -0.223 1.00 88.94 68 LEU A O 1
ATOM 498 N N . LEU A 1 69 ? -0.613 -0.475 -2.431 1.00 92.75 69 LEU A N 1
ATOM 499 C CA . LEU A 1 69 ? -1.213 0.835 -2.662 1.00 92.75 69 LEU A CA 1
ATOM 500 C C . LEU A 1 69 ? -2.587 0.944 -1.989 1.00 92.75 69 LEU A C 1
ATOM 502 O O . LEU A 1 69 ? -2.882 1.977 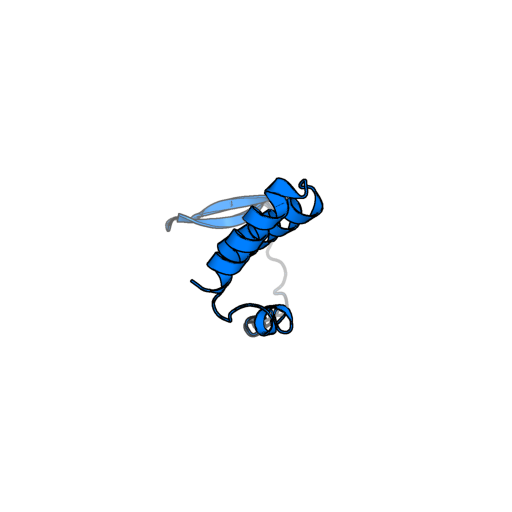-1.394 1.00 92.75 69 LEU A O 1
ATOM 506 N N . MET A 1 70 ? -3.395 -0.121 -2.003 1.00 92.50 70 MET A N 1
ATOM 507 C CA . MET A 1 70 ? -4.648 -0.162 -1.250 1.00 92.50 70 MET A CA 1
ATOM 508 C C . MET A 1 70 ? -4.398 -0.046 0.252 1.00 92.50 70 MET A C 1
ATOM 510 O O . MET A 1 70 ? -4.948 0.859 0.874 1.00 92.50 70 MET A O 1
ATOM 514 N N . LEU A 1 71 ? -3.528 -0.882 0.831 1.00 91.56 71 LEU A N 1
ATOM 515 C CA . LEU A 1 71 ? -3.181 -0.803 2.255 1.00 91.56 71 LEU A CA 1
ATOM 516 C C . LEU A 1 71 ? -2.678 0.587 2.646 1.00 91.56 71 LEU A C 1
ATOM 518 O O . LEU A 1 71 ? -3.037 1.082 3.710 1.00 91.56 71 LEU A O 1
ATOM 522 N N . LEU A 1 72 ? -1.875 1.222 1.789 1.00 92.38 72 LEU A N 1
ATOM 523 C CA . LEU A 1 72 ? -1.394 2.580 2.013 1.00 92.38 72 LEU A CA 1
ATOM 524 C C . LEU A 1 72 ? -2.552 3.583 2.071 1.00 92.38 72 LEU A C 1
ATOM 526 O O . LEU A 1 72 ? -2.575 4.428 2.960 1.00 92.38 72 LEU A O 1
ATOM 530 N N . ILE A 1 73 ? -3.520 3.482 1.159 1.00 93.81 73 ILE A N 1
ATOM 531 C CA . ILE A 1 73 ? -4.698 4.356 1.152 1.00 93.81 73 ILE A CA 1
ATOM 532 C C . ILE A 1 73 ? -5.569 4.109 2.387 1.00 93.81 73 ILE A C 1
ATOM 534 O O . ILE A 1 73 ? -5.965 5.076 3.031 1.00 93.81 73 ILE A O 1
ATOM 538 N N . LEU A 1 74 ? -5.831 2.850 2.763 1.00 93.75 74 LEU A N 1
ATOM 539 C CA . LEU A 1 74 ? -6.564 2.546 3.999 1.00 93.75 74 LEU A CA 1
ATOM 540 C C . LEU A 1 74 ? -5.831 3.088 5.226 1.00 93.75 74 LEU A C 1
ATOM 542 O O . LEU A 1 74 ? -6.466 3.632 6.118 1.00 93.75 74 LEU A O 1
ATOM 546 N N . LEU A 1 75 ? -4.503 2.978 5.271 1.00 92.62 75 LEU A N 1
ATOM 547 C CA . LEU A 1 75 ? -3.710 3.499 6.380 1.00 92.62 75 LEU A CA 1
ATOM 548 C C . LEU A 1 75 ? -3.816 5.024 6.478 1.00 92.62 75 LEU A C 1
ATOM 550 O O . LEU A 1 75 ? -3.999 5.549 7.571 1.00 92.62 75 LEU A O 1
ATOM 554 N N . LEU A 1 76 ? -3.739 5.731 5.348 1.00 93.94 76 LEU A N 1
ATOM 555 C CA . LEU A 1 76 ? -3.956 7.179 5.309 1.00 93.94 76 LEU A CA 1
ATOM 556 C C . LEU A 1 76 ? -5.374 7.543 5.760 1.00 93.94 76 LEU A C 1
ATOM 558 O O . LEU A 1 76 ? -5.544 8.488 6.521 1.00 93.94 76 LEU A O 1
ATOM 562 N N . LEU A 1 77 ? -6.368 6.751 5.358 1.00 93.88 77 LEU A N 1
ATOM 563 C CA . LEU A 1 77 ? -7.757 6.947 5.757 1.00 93.88 77 LEU A CA 1
ATOM 564 C C . LEU A 1 77 ? -7.981 6.678 7.254 1.00 93.88 77 LEU A C 1
ATOM 566 O O . LEU A 1 77 ? -8.802 7.343 7.866 1.00 93.88 77 LEU A O 1
ATOM 570 N N . VAL A 1 78 ? -7.235 5.755 7.869 1.00 93.25 78 VAL A N 1
ATOM 571 C CA . VAL A 1 78 ? -7.249 5.559 9.332 1.00 93.25 78 VAL A CA 1
ATOM 572 C C . VAL A 1 78 ? -6.616 6.744 10.059 1.00 93.25 78 VAL A C 1
ATOM 574 O O . VAL A 1 78 ? -7.095 7.127 11.118 1.00 93.25 78 VAL A O 1
ATOM 577 N N . VAL A 1 79 ? -5.535 7.311 9.516 1.00 92.12 79 VAL A N 1
ATOM 578 C CA . VAL A 1 79 ? -4.829 8.442 10.140 1.00 92.12 79 VAL A CA 1
ATOM 579 C C . VAL A 1 79 ? -5.661 9.725 10.101 1.00 92.12 79 VAL A C 1
ATOM 581 O O . VAL A 1 79 ? -5.594 10.502 11.049 1.00 92.12 79 VAL A O 1
ATOM 584 N N . ASP A 1 80 ? -6.414 9.941 9.022 1.00 89.88 80 ASP A N 1
ATOM 585 C CA . ASP A 1 80 ? -7.180 11.174 8.782 1.00 89.88 80 ASP A CA 1
ATOM 586 C C . ASP A 1 80 ? -8.690 11.022 9.060 1.00 89.88 80 ASP A C 1
ATOM 588 O O . ASP A 1 80 ? -9.428 11.998 9.007 1.00 89.88 80 ASP A O 1
ATOM 592 N N . GLY A 1 81 ? -9.170 9.800 9.319 1.00 85.25 81 GLY A N 1
ATOM 593 C CA . GLY A 1 81 ? -10.590 9.493 9.508 1.00 85.25 81 GLY A CA 1
ATOM 594 C C . GLY A 1 81 ? -11.073 9.600 10.956 1.00 85.25 81 GLY A C 1
ATOM 595 O O . GLY A 1 81 ? -10.302 9.431 11.900 1.00 85.25 81 GLY A O 1
ATOM 596 N N . GLU A 1 82 ? -12.378 9.818 11.119 1.00 84.25 82 GLU A N 1
ATOM 597 C CA . GLU A 1 82 ? -13.092 9.883 12.403 1.00 84.25 82 GLU A CA 1
ATOM 598 C C . GLU A 1 82 ? -13.221 8.485 13.056 1.00 84.25 82 GLU A C 1
ATOM 600 O O . GLU A 1 82 ? -13.199 7.467 12.357 1.00 84.25 82 GLU A O 1
ATOM 605 N N . GLU A 1 83 ? -13.433 8.393 14.380 1.00 82.06 83 GLU A N 1
ATOM 606 C CA . GLU A 1 83 ? -13.524 7.094 15.082 1.00 82.06 83 GLU A CA 1
ATOM 607 C C . GLU A 1 83 ? -14.580 6.130 14.507 1.00 82.06 83 GLU A C 1
ATOM 609 O O . GLU A 1 83 ? -14.377 4.912 14.524 1.00 82.06 83 GLU A O 1
ATOM 614 N N . GLU A 1 84 ? -15.702 6.651 14.003 1.00 80.69 84 GLU A N 1
ATOM 615 C CA . GLU A 1 84 ? -16.792 5.834 13.450 1.00 80.69 84 GLU A CA 1
ATOM 616 C C . GLU A 1 84 ? -16.356 5.091 12.178 1.00 80.69 84 GLU A C 1
ATOM 618 O O . GLU A 1 84 ? -16.669 3.910 11.997 1.00 80.69 84 GLU A O 1
ATOM 623 N N . ASP A 1 85 ? -15.559 5.753 11.340 1.00 85.00 85 ASP A N 1
ATOM 624 C CA . ASP A 1 85 ? -15.093 5.207 10.072 1.00 85.00 85 ASP A CA 1
ATOM 625 C C . ASP A 1 85 ? -13.805 4.392 10.243 1.00 85.00 85 ASP A C 1
ATOM 627 O O . ASP A 1 85 ? -13.630 3.373 9.569 1.00 85.00 85 ASP A O 1
ATOM 631 N N . GLN A 1 86 ? -12.936 4.743 11.197 1.00 91.00 86 GLN A N 1
ATOM 632 C CA . GLN A 1 86 ? -11.665 4.049 11.445 1.00 91.00 86 GLN A CA 1
ATOM 633 C C . GLN A 1 86 ? -11.829 2.538 11.647 1.00 91.00 86 GLN A C 1
ATOM 635 O O . GLN A 1 86 ? -11.072 1.752 11.073 1.00 91.00 86 GLN A O 1
ATOM 640 N N . LEU A 1 87 ? -12.826 2.101 12.425 1.00 92.69 87 LEU A N 1
ATOM 641 C CA . LEU A 1 87 ? -13.050 0.673 12.681 1.00 92.69 87 LEU A CA 1
ATOM 642 C C . LEU A 1 87 ? -13.405 -0.0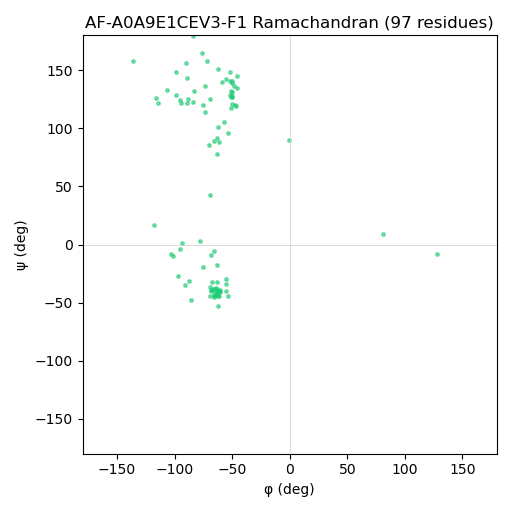91 11.403 1.00 92.69 87 LEU A C 1
ATOM 644 O O . LEU A 1 87 ? -12.926 -1.208 11.195 1.00 92.69 87 LEU A O 1
ATOM 648 N N . SER A 1 88 ? -14.217 0.515 10.535 1.00 90.81 88 SER A N 1
ATOM 649 C CA . SER A 1 88 ? -14.610 -0.087 9.260 1.00 90.81 88 SER A CA 1
ATOM 650 C C . SER A 1 88 ? -13.416 -0.211 8.305 1.00 90.81 88 SER A C 1
ATOM 652 O O . SER A 1 88 ? -13.232 -1.247 7.657 1.00 90.81 88 SER A O 1
ATOM 654 N N . VAL A 1 89 ? -12.541 0.796 8.287 1.00 93.50 89 VAL A N 1
ATOM 655 C CA . VAL A 1 89 ? -11.327 0.829 7.466 1.00 93.50 89 VAL A CA 1
ATOM 656 C C . VAL A 1 89 ? -10.306 -0.195 7.971 1.00 93.50 89 VAL A C 1
ATOM 658 O O . VAL A 1 89 ? -9.776 -0.975 7.179 1.00 93.50 89 VAL A O 1
ATOM 661 N N . ILE A 1 90 ? -10.087 -0.282 9.287 1.00 93.00 90 ILE A N 1
ATOM 662 C CA . ILE A 1 90 ? -9.203 -1.288 9.901 1.00 93.00 90 ILE A CA 1
ATOM 663 C C . ILE A 1 90 ? -9.714 -2.704 9.622 1.00 93.00 90 ILE A C 1
ATOM 665 O O . ILE A 1 90 ? -8.930 -3.578 9.252 1.00 93.00 90 ILE A O 1
ATOM 669 N N . LEU A 1 91 ? -11.022 -2.942 9.762 1.00 93.69 91 LEU A N 1
ATOM 670 C CA . LEU A 1 91 ? -11.618 -4.247 9.482 1.00 93.69 91 LEU A CA 1
ATOM 671 C C . LEU A 1 91 ? -11.468 -4.630 8.006 1.00 93.69 91 LEU A C 1
ATOM 673 O O . LEU A 1 91 ? -11.166 -5.781 7.701 1.00 93.69 91 LEU A O 1
ATOM 677 N N . THR A 1 92 ? -11.607 -3.666 7.097 1.00 92.94 92 THR A N 1
ATOM 678 C CA . THR A 1 92 ? -11.385 -3.878 5.661 1.00 92.94 92 THR A CA 1
ATOM 679 C C . THR A 1 92 ? -9.925 -4.230 5.368 1.00 92.94 92 THR A C 1
ATOM 681 O O . THR A 1 92 ? -9.665 -5.186 4.640 1.00 92.94 92 THR A O 1
ATOM 684 N N . ALA A 1 93 ? -8.963 -3.529 5.979 1.00 91.62 93 ALA A N 1
ATOM 685 C CA . ALA A 1 93 ? -7.540 -3.855 5.853 1.00 91.62 93 ALA A CA 1
ATOM 686 C C . ALA A 1 93 ? -7.221 -5.253 6.411 1.00 91.62 93 ALA A C 1
ATOM 688 O O . ALA A 1 93 ? -6.476 -6.014 5.797 1.00 91.62 93 ALA A O 1
ATOM 689 N N . ALA A 1 94 ? -7.815 -5.620 7.550 1.00 91.12 94 ALA A N 1
ATOM 690 C CA . ALA A 1 94 ? -7.653 -6.941 8.147 1.00 91.12 94 ALA A CA 1
ATOM 691 C C . ALA A 1 94 ? -8.244 -8.048 7.263 1.00 91.12 94 ALA A C 1
ATOM 693 O O . ALA A 1 94 ? -7.599 -9.074 7.074 1.00 91.12 94 ALA A O 1
ATOM 694 N N . ALA A 1 95 ? -9.428 -7.831 6.684 1.00 90.00 95 ALA A N 1
ATOM 695 C CA . ALA A 1 95 ? -10.029 -8.757 5.728 1.00 90.00 95 ALA A CA 1
ATOM 696 C C . ALA A 1 95 ? -9.140 -8.943 4.491 1.00 90.00 95 ALA A C 1
ATOM 698 O O . ALA A 1 95 ? -8.971 -10.065 4.032 1.00 90.00 95 ALA A O 1
ATOM 699 N N . PHE A 1 96 ? -8.516 -7.868 4.005 1.00 87.19 96 PHE A N 1
ATOM 700 C CA . PHE A 1 96 ? -7.578 -7.914 2.884 1.00 87.19 96 PHE A CA 1
ATOM 701 C C . PHE A 1 96 ? -6.317 -8.734 3.199 1.00 87.19 96 PHE A C 1
ATOM 703 O O . PHE A 1 96 ? -5.821 -9.463 2.351 1.00 87.19 96 PHE A O 1
ATOM 710 N N . LEU A 1 97 ? -5.811 -8.653 4.434 1.00 84.94 97 LEU A N 1
ATOM 711 C CA . LEU A 1 97 ? -4.661 -9.443 4.892 1.00 84.94 97 LEU A CA 1
ATOM 712 C C . LEU A 1 97 ? -4.995 -10.917 5.175 1.00 84.94 97 LEU A C 1
ATOM 714 O O . LEU A 1 97 ? -4.077 -11.733 5.272 1.00 84.94 97 LEU A O 1
ATOM 718 N N . LEU A 1 98 ? -6.277 -11.244 5.366 1.00 84.50 98 LEU A N 1
ATOM 719 C CA . LEU A 1 98 ? -6.758 -12.590 5.694 1.00 84.50 98 LEU A CA 1
ATOM 720 C C . LEU A 1 98 ? -7.358 -13.338 4.492 1.00 84.50 98 LEU A C 1
ATOM 722 O O . LEU A 1 98 ? -7.670 -14.524 4.626 1.00 84.50 98 LEU A O 1
ATOM 726 N N . SER A 1 99 ? -7.570 -12.640 3.373 1.00 75.31 99 SER A N 1
ATOM 727 C CA . SER A 1 99 ? -8.111 -13.189 2.127 1.00 75.31 99 SER A CA 1
ATOM 728 C C . SER A 1 99 ? -7.044 -13.867 1.277 1.00 75.31 99 SER A C 1
ATOM 730 O O . SER A 1 99 ? -7.473 -14.714 0.462 1.00 75.31 99 SER A O 1
#